Protein AF-A0A7X2TFB9-F1 (afdb_monomer_lite)

Organism: NCBI:txid2605778

Foldseek 3Di:
DPDLVVLVVVLVVQLVCLLVVNHDDLVVSLVSLVVSVVVVSDDPVVSVVSNVSNVVSPVPD

Sequence (61 aa):
MMDKECVREMLNNIVDSWLLGKCVSLSWIRGQIFFAYMIGAITTFEKEELLKRVSESKEVL

Radius of gyration: 11.37 Å; chains: 1; bounding box: 33×18×26 Å

Structure (mmCIF, N/CA/C/O backbone):
data_AF-A0A7X2TFB9-F1
#
_entry.id   AF-A0A7X2TFB9-F1
#
loop_
_atom_site.group_PDB
_atom_site.id
_atom_site.type_symbol
_atom_site.label_atom_id
_atom_site.label_alt_id
_atom_site.label_comp_id
_atom_site.label_asym_id
_atom_site.label_entity_id
_atom_site.label_seq_id
_atom_site.pdbx_PDB_ins_code
_atom_site.Cartn_x
_atom_site.Cartn_y
_atom_site.Cartn_z
_atom_site.occupancy
_atom_site.B_iso_or_equiv
_atom_site.auth_seq_id
_atom_site.auth_comp_id
_atom_site.auth_asym_id
_atom_site.auth_atom_id
_atom_site.pdbx_PDB_model_num
ATOM 1 N N . MET A 1 1 ? 22.595 -6.385 -7.593 1.00 54.31 1 MET A N 1
ATOM 2 C CA . MET A 1 1 ? 21.258 -5.864 -7.951 1.00 54.31 1 MET A CA 1
ATOM 3 C C . MET A 1 1 ? 20.350 -6.215 -6.784 1.00 54.31 1 MET A C 1
ATOM 5 O O . MET A 1 1 ? 20.417 -7.356 -6.354 1.00 54.31 1 MET A O 1
ATOM 9 N N . MET A 1 2 ? 19.662 -5.245 -6.175 1.00 59.81 2 MET A N 1
ATOM 10 C CA . MET A 1 2 ? 18.837 -5.508 -4.986 1.00 59.81 2 MET A CA 1
ATOM 11 C C . MET A 1 2 ? 17.730 -6.490 -5.368 1.00 59.81 2 MET A C 1
ATOM 13 O O . MET A 1 2 ? 17.092 -6.304 -6.406 1.00 59.81 2 MET A O 1
ATOM 17 N N . ASP A 1 3 ? 17.561 -7.548 -4.581 1.00 78.12 3 ASP A N 1
ATOM 18 C CA . ASP A 1 3 ? 16.545 -8.553 -4.856 1.00 78.12 3 ASP A CA 1
ATOM 19 C C . ASP A 1 3 ? 15.164 -7.929 -4.635 1.00 78.12 3 ASP A C 1
ATOM 21 O O . ASP A 1 3 ? 14.807 -7.531 -3.523 1.00 78.12 3 ASP A O 1
ATOM 25 N N . LYS A 1 4 ? 14.410 -7.765 -5.724 1.00 72.81 4 LYS A N 1
ATOM 26 C CA . LYS A 1 4 ? 13.085 -7.141 -5.688 1.00 72.81 4 LYS A CA 1
ATOM 27 C C . LYS A 1 4 ? 12.108 -7.962 -4.845 1.00 72.81 4 LYS A C 1
ATOM 29 O O . LYS A 1 4 ? 11.194 -7.378 -4.267 1.00 72.81 4 LYS A O 1
ATOM 34 N N . GLU A 1 5 ? 12.322 -9.275 -4.727 1.00 79.56 5 GLU A N 1
ATOM 35 C CA . GLU A 1 5 ? 11.511 -10.133 -3.861 1.00 79.56 5 GLU A CA 1
ATOM 36 C C . GLU A 1 5 ? 11.736 -9.809 -2.384 1.00 79.56 5 GLU A C 1
ATOM 38 O O . GLU A 1 5 ? 10.771 -9.617 -1.648 1.00 79.56 5 GLU A O 1
ATOM 43 N N . CYS A 1 6 ? 12.993 -9.603 -1.984 1.00 83.88 6 CYS A N 1
ATOM 44 C CA . CYS A 1 6 ? 13.347 -9.201 -0.621 1.00 83.88 6 CYS A CA 1
ATOM 45 C C . CYS A 1 6 ? 12.697 -7.861 -0.228 1.00 83.88 6 CYS A C 1
ATOM 47 O O . CYS A 1 6 ? 12.159 -7.716 0.871 1.00 83.88 6 CYS A O 1
ATOM 49 N N . VAL A 1 7 ? 12.666 -6.885 -1.144 1.00 83.00 7 VAL A N 1
ATOM 50 C CA . VAL A 1 7 ? 12.001 -5.591 -0.897 1.00 83.00 7 VAL A CA 1
ATOM 51 C C . VAL A 1 7 ? 10.486 -5.760 -0.726 1.00 83.00 7 VAL A C 1
ATOM 53 O O . VAL A 1 7 ? 9.893 -5.144 0.163 1.00 83.00 7 VAL A O 1
ATOM 56 N N . ARG A 1 8 ? 9.851 -6.610 -1.543 1.00 83.38 8 ARG A N 1
ATOM 57 C CA . ARG A 1 8 ? 8.412 -6.902 -1.447 1.00 83.38 8 ARG A CA 1
ATOM 58 C C . ARG A 1 8 ? 8.062 -7.614 -0.137 1.00 83.38 8 ARG A C 1
ATOM 60 O O . ARG A 1 8 ? 7.070 -7.261 0.500 1.00 83.38 8 ARG A O 1
ATOM 67 N N . GLU A 1 9 ? 8.862 -8.589 0.279 1.00 87.25 9 GLU A N 1
ATOM 68 C CA . GLU A 1 9 ? 8.665 -9.307 1.542 1.00 87.25 9 GLU A CA 1
ATOM 69 C C . GLU A 1 9 ? 8.828 -8.366 2.746 1.00 87.25 9 GLU A C 1
ATOM 71 O O . GLU A 1 9 ? 7.971 -8.317 3.630 1.00 87.25 9 GLU A O 1
ATOM 76 N N . MET A 1 10 ? 9.867 -7.525 2.729 1.00 88.00 10 MET A N 1
ATOM 77 C CA . MET A 1 10 ? 10.091 -6.502 3.753 1.00 88.00 10 MET A CA 1
ATOM 78 C C . MET A 1 10 ? 8.903 -5.537 3.881 1.00 88.00 10 MET A C 1
ATOM 80 O O . MET A 1 10 ? 8.485 -5.225 4.996 1.00 88.00 10 MET A O 1
ATOM 84 N N . LEU A 1 11 ? 8.332 -5.080 2.761 1.00 89.19 11 LEU A N 1
ATOM 85 C CA . LEU A 1 11 ? 7.150 -4.209 2.765 1.00 89.19 11 LEU A CA 1
ATOM 86 C C . LEU A 1 11 ? 5.934 -4.877 3.389 1.00 89.19 11 LEU A C 1
ATOM 88 O O . LEU A 1 11 ? 5.264 -4.249 4.207 1.00 89.19 11 LEU A O 1
ATOM 92 N N . ASN A 1 12 ? 5.666 -6.134 3.035 1.00 87.00 12 ASN A N 1
ATOM 93 C CA . ASN A 1 12 ? 4.557 -6.874 3.631 1.00 87.00 12 ASN A CA 1
ATOM 94 C C . ASN A 1 12 ? 4.746 -7.020 5.144 1.00 87.00 12 ASN A C 1
ATOM 96 O O . ASN A 1 12 ? 3.836 -6.682 5.893 1.00 87.00 12 ASN A O 1
ATOM 100 N N . ASN A 1 13 ? 5.953 -7.358 5.605 1.00 89.31 13 ASN A N 1
ATOM 101 C CA . ASN A 1 13 ? 6.258 -7.444 7.037 1.00 89.31 13 ASN A CA 1
ATOM 102 C C . ASN A 1 13 ? 6.072 -6.105 7.776 1.00 89.31 13 ASN A C 1
ATOM 104 O O . ASN A 1 13 ? 5.595 -6.079 8.916 1.00 89.31 13 ASN A O 1
ATOM 108 N N . ILE A 1 14 ? 6.432 -4.981 7.144 1.00 88.44 14 ILE A N 1
ATOM 109 C CA . ILE A 1 14 ? 6.224 -3.634 7.702 1.00 88.44 14 ILE A CA 1
ATOM 110 C C . ILE A 1 14 ? 4.730 -3.319 7.811 1.00 88.44 14 ILE A C 1
ATOM 112 O O . ILE A 1 14 ? 4.281 -2.835 8.854 1.00 88.44 14 ILE A O 1
ATOM 116 N N . VAL A 1 15 ? 3.967 -3.595 6.750 1.00 86.31 15 VAL A N 1
ATOM 117 C CA . VAL A 1 15 ? 2.515 -3.388 6.732 1.00 86.31 15 VAL A CA 1
ATOM 118 C C . VAL A 1 15 ? 1.843 -4.277 7.773 1.00 86.31 15 VAL A C 1
ATOM 120 O O . VAL A 1 15 ? 1.087 -3.767 8.590 1.00 86.31 15 VAL A O 1
ATOM 123 N N . ASP A 1 16 ? 2.180 -5.559 7.851 1.00 87.25 16 ASP A N 1
ATOM 124 C CA . ASP A 1 16 ? 1.611 -6.476 8.843 1.00 87.25 16 ASP A CA 1
ATOM 125 C C . ASP A 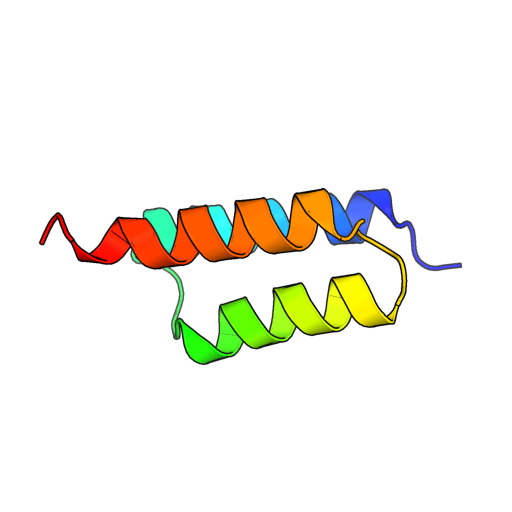1 16 ? 1.970 -6.059 10.279 1.00 87.25 16 ASP A C 1
ATOM 127 O O . ASP A 1 16 ? 1.123 -6.078 11.173 1.00 87.25 16 ASP A O 1
ATOM 131 N N . SER A 1 17 ? 3.194 -5.572 10.510 1.00 85.88 17 SER A N 1
ATOM 132 C CA . SER A 1 17 ? 3.587 -5.010 11.811 1.00 85.88 17 SER A CA 1
ATOM 133 C C . SER A 1 17 ? 2.754 -3.785 12.197 1.00 85.88 17 SER A C 1
ATOM 135 O O . SER A 1 17 ? 2.479 -3.575 13.379 1.00 85.88 17 SER A O 1
ATOM 137 N N . TRP A 1 18 ? 2.341 -2.973 11.222 1.00 85.50 18 TRP A N 1
ATOM 138 C CA . TRP A 1 18 ? 1.408 -1.868 11.442 1.00 85.50 18 TRP A CA 1
ATOM 139 C C . TRP A 1 18 ? 0.006 -2.352 11.789 1.00 85.50 18 TRP A C 1
ATOM 141 O O . TRP A 1 18 ? -0.564 -1.857 12.759 1.00 85.50 18 TRP A O 1
ATOM 151 N N . LEU A 1 19 ? -0.507 -3.354 11.067 1.00 79.69 19 LEU A N 1
ATOM 152 C CA . LEU A 1 19 ? -1.804 -3.979 11.361 1.00 79.69 19 LEU A CA 1
ATOM 153 C C . LEU A 1 19 ? -1.856 -4.543 12.788 1.00 79.69 19 LEU A C 1
ATOM 155 O O . LEU A 1 19 ? -2.891 -4.493 13.442 1.00 79.69 19 LEU A O 1
ATOM 159 N N . LEU A 1 20 ? -0.723 -5.035 13.291 1.00 84.88 20 LEU A N 1
ATOM 160 C CA . LEU A 1 20 ? -0.578 -5.556 14.652 1.00 84.88 20 LEU A CA 1
ATOM 161 C C . LEU A 1 20 ? -0.315 -4.471 15.716 1.00 84.88 20 LEU A C 1
ATOM 163 O O . LEU A 1 20 ? -0.055 -4.811 16.870 1.00 84.88 20 LEU A O 1
ATOM 167 N N . GLY A 1 21 ? -0.317 -3.184 15.350 1.00 80.81 21 GLY A N 1
ATOM 168 C CA . GLY A 1 21 ? -0.044 -2.072 16.270 1.00 80.81 21 GLY A CA 1
ATOM 169 C C . GLY A 1 21 ? 1.406 -1.996 16.768 1.00 80.81 21 GLY A C 1
ATOM 170 O O . GLY A 1 21 ? 1.684 -1.321 17.756 1.00 80.81 21 GLY A O 1
ATOM 171 N N . LYS A 1 22 ? 2.344 -2.688 16.108 1.00 78.38 22 LYS A N 1
ATOM 172 C CA . LYS A 1 22 ? 3.766 -2.759 16.497 1.00 78.38 22 LYS A CA 1
ATOM 173 C C . LYS A 1 22 ? 4.646 -1.733 15.779 1.00 78.38 22 LYS A C 1
ATOM 175 O O . LYS A 1 22 ? 5.805 -1.563 16.150 1.00 78.38 22 LYS A O 1
ATOM 180 N N . CYS A 1 23 ? 4.135 -1.082 14.732 1.00 68.31 23 CYS A N 1
ATOM 181 C CA . CYS A 1 23 ? 4.898 -0.149 13.902 1.00 68.31 23 CYS A CA 1
ATOM 182 C C . CYS A 1 23 ? 4.607 1.322 14.250 1.00 68.31 23 CYS A C 1
ATOM 184 O O . CYS A 1 23 ? 3.501 1.689 14.636 1.00 68.31 23 CYS A O 1
ATOM 186 N N . VAL A 1 24 ? 5.627 2.172 14.100 1.00 69.44 24 VAL A N 1
ATOM 187 C CA . VAL A 1 24 ? 5.752 3.446 14.829 1.00 69.44 24 VAL A CA 1
ATOM 188 C C . VAL A 1 24 ? 5.031 4.620 14.151 1.00 69.44 24 VAL A C 1
ATOM 190 O O . VAL A 1 24 ? 4.670 5.585 14.820 1.00 69.44 24 VAL A O 1
ATOM 193 N N . SER A 1 25 ? 4.810 4.585 12.829 1.00 84.75 25 SER A N 1
ATOM 194 C CA . SER A 1 25 ? 4.178 5.711 12.123 1.00 84.75 25 SER A CA 1
ATOM 195 C C . SER A 1 25 ? 3.617 5.361 10.745 1.00 84.75 25 SER A C 1
ATOM 197 O O . SER A 1 25 ? 4.336 4.894 9.860 1.00 84.75 25 SER A O 1
ATOM 199 N N . LEU A 1 26 ? 2.351 5.730 10.531 1.00 84.75 26 LEU A N 1
ATOM 200 C CA . LEU A 1 26 ? 1.661 5.674 9.241 1.00 84.75 26 LEU A CA 1
ATOM 201 C C . LEU A 1 26 ? 2.440 6.396 8.132 1.00 84.75 26 LEU A C 1
ATOM 203 O O . LEU A 1 26 ? 2.594 5.877 7.028 1.00 84.75 26 LEU A O 1
ATOM 207 N N . SER A 1 27 ? 2.947 7.596 8.427 1.00 88.25 27 SER A N 1
ATOM 208 C CA . SER A 1 27 ? 3.694 8.405 7.459 1.00 88.25 27 SER A CA 1
ATOM 209 C C . SER A 1 27 ? 4.999 7.728 7.047 1.00 88.25 27 SER A C 1
ATOM 211 O O . SER A 1 27 ? 5.381 7.790 5.880 1.00 88.25 27 SER A O 1
ATOM 213 N N . TRP A 1 28 ? 5.656 7.038 7.985 1.00 89.12 28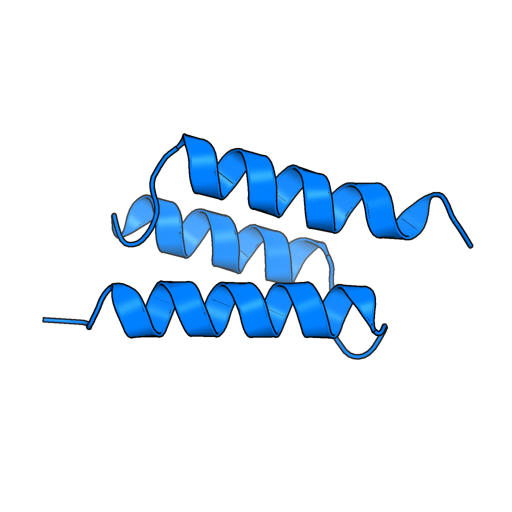 TRP A N 1
ATOM 214 C CA . TRP A 1 28 ? 6.879 6.294 7.699 1.00 89.12 28 TRP A CA 1
ATOM 215 C C . TRP A 1 28 ? 6.605 5.094 6.785 1.00 89.12 28 TRP A C 1
ATOM 217 O O . TRP A 1 28 ? 7.287 4.937 5.776 1.00 89.12 28 TRP A O 1
ATOM 227 N N . ILE A 1 29 ? 5.555 4.312 7.066 1.00 90.38 29 ILE A N 1
ATOM 228 C CA . ILE A 1 29 ? 5.148 3.157 6.242 1.00 90.38 29 ILE A CA 1
ATOM 229 C C . ILE A 1 29 ? 4.793 3.593 4.821 1.00 90.38 29 ILE A C 1
ATOM 231 O O . ILE A 1 29 ? 5.263 2.999 3.851 1.00 90.38 29 ILE A O 1
ATOM 235 N N . ARG A 1 30 ? 4.020 4.679 4.686 1.00 92.00 30 ARG A N 1
ATOM 236 C CA . ARG A 1 30 ? 3.715 5.274 3.377 1.00 92.00 30 ARG A CA 1
ATOM 237 C C . ARG A 1 30 ? 5.000 5.647 2.636 1.00 92.00 30 ARG A C 1
ATOM 239 O O . ARG A 1 30 ? 5.125 5.326 1.459 1.00 92.00 30 ARG A O 1
ATOM 246 N N . GLY A 1 31 ? 5.971 6.246 3.329 1.00 92.62 31 GLY A N 1
ATOM 247 C CA . GLY A 1 31 ? 7.294 6.547 2.776 1.00 92.62 31 GLY A CA 1
ATOM 248 C C . GLY A 1 31 ? 8.019 5.314 2.223 1.00 92.62 31 GLY A C 1
ATOM 249 O O . GLY A 1 31 ? 8.543 5.375 1.113 1.00 92.62 31 GLY A O 1
ATOM 250 N N . GLN A 1 32 ? 7.985 4.185 2.940 1.00 91.88 32 GLN A N 1
ATOM 251 C CA . GLN A 1 32 ? 8.589 2.927 2.473 1.00 91.88 32 GLN A CA 1
ATOM 252 C C . GLN A 1 32 ? 7.899 2.387 1.213 1.00 91.88 32 GLN A C 1
ATOM 254 O O . GLN A 1 32 ? 8.575 1.996 0.261 1.00 91.88 32 GLN A O 1
ATOM 259 N N . ILE A 1 33 ? 6.562 2.428 1.167 1.00 93.50 33 ILE A N 1
ATOM 260 C CA . ILE A 1 33 ? 5.782 2.013 -0.011 1.00 93.50 33 ILE A CA 1
ATOM 261 C C . ILE A 1 33 ? 6.136 2.879 -1.230 1.00 93.50 33 ILE A C 1
ATOM 263 O O . ILE A 1 33 ? 6.396 2.353 -2.314 1.00 93.50 33 ILE A O 1
ATOM 267 N N . PHE A 1 34 ? 6.206 4.205 -1.062 1.00 94.12 34 PHE A N 1
ATOM 268 C CA . PHE A 1 34 ? 6.609 5.111 -2.142 1.00 94.12 34 PHE A CA 1
ATOM 269 C C . PHE A 1 34 ? 8.044 4.861 -2.606 1.00 94.12 34 PHE A C 1
ATOM 271 O O . PHE A 1 34 ? 8.294 4.832 -3.810 1.00 94.12 34 PHE A O 1
ATOM 278 N N . PHE A 1 35 ? 8.978 4.646 -1.679 1.00 91.62 35 PHE A N 1
ATOM 279 C CA . PHE A 1 35 ? 10.368 4.350 -2.016 1.00 91.62 35 PHE A CA 1
ATOM 280 C C . PHE A 1 35 ? 10.489 3.075 -2.858 1.00 91.62 35 PHE A C 1
ATOM 282 O O . PHE A 1 35 ? 11.126 3.091 -3.911 1.00 91.62 35 PHE A O 1
ATOM 289 N N . ALA A 1 36 ? 9.809 2.002 -2.451 1.00 92.19 36 ALA A N 1
ATOM 290 C CA . ALA A 1 36 ? 9.798 0.737 -3.177 1.00 92.19 36 ALA A CA 1
ATOM 291 C C . ALA A 1 36 ? 9.237 0.862 -4.600 1.00 92.19 36 ALA A C 1
ATOM 293 O O . ALA A 1 36 ? 9.755 0.251 -5.538 1.00 92.19 36 ALA A O 1
ATOM 294 N N . TYR A 1 37 ? 8.202 1.686 -4.770 1.00 93.94 37 TYR A N 1
ATOM 295 C CA . TYR A 1 37 ? 7.663 2.011 -6.085 1.00 93.94 37 TYR A CA 1
ATOM 296 C C . TYR A 1 37 ? 8.679 2.792 -6.936 1.00 93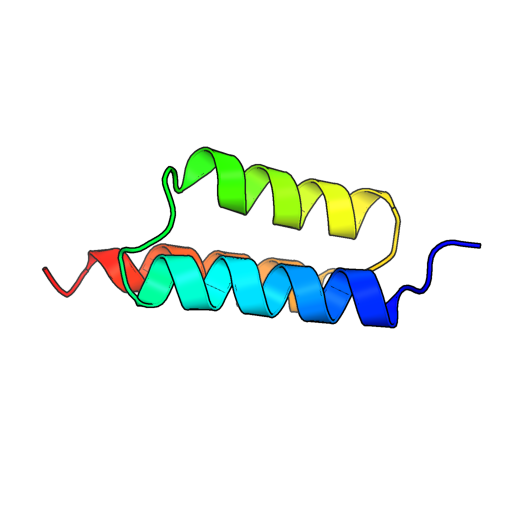.94 37 TYR A C 1
ATOM 298 O O . TYR A 1 37 ? 8.907 2.436 -8.090 1.00 93.94 37 TYR A O 1
ATOM 306 N N . MET A 1 38 ? 9.352 3.803 -6.367 1.00 93.38 38 MET A N 1
ATOM 307 C CA . MET A 1 38 ? 10.345 4.614 -7.093 1.00 93.38 38 MET A CA 1
ATOM 308 C C . MET A 1 38 ? 11.538 3.799 -7.601 1.00 93.38 38 MET A C 1
ATOM 310 O O . MET A 1 38 ? 12.041 4.071 -8.688 1.00 93.38 38 MET A O 1
ATOM 314 N N . ILE A 1 39 ? 11.980 2.789 -6.848 1.00 89.38 39 ILE A N 1
ATOM 315 C CA . ILE A 1 39 ? 13.077 1.904 -7.275 1.00 89.38 39 ILE A CA 1
ATOM 316 C C . ILE A 1 39 ? 12.604 0.755 -8.187 1.00 89.38 39 ILE A C 1
ATOM 318 O O . ILE A 1 39 ? 13.398 -0.108 -8.563 1.00 89.38 39 ILE A O 1
ATOM 322 N N . GLY A 1 40 ? 11.312 0.716 -8.536 1.00 88.81 40 GLY A N 1
ATOM 323 C CA . GLY A 1 40 ? 10.721 -0.312 -9.394 1.00 88.81 40 GLY A CA 1
ATOM 324 C C . GLY A 1 40 ? 10.731 -1.713 -8.776 1.00 88.81 40 GLY A C 1
ATOM 325 O O . GLY A 1 40 ? 10.840 -2.703 -9.511 1.00 88.81 40 GLY A O 1
ATOM 326 N N . ALA A 1 41 ? 10.685 -1.799 -7.442 1.00 88.62 41 ALA A N 1
ATOM 327 C CA . ALA A 1 41 ? 10.568 -3.061 -6.712 1.00 88.62 41 ALA A CA 1
ATOM 328 C C . ALA A 1 41 ? 9.116 -3.557 -6.648 1.00 88.62 41 ALA A C 1
ATOM 330 O O . ALA A 1 41 ? 8.889 -4.762 -6.637 1.00 88.62 41 ALA A O 1
ATOM 331 N N . ILE A 1 42 ? 8.152 -2.633 -6.663 1.00 91.19 42 ILE A N 1
ATOM 332 C CA . ILE A 1 42 ? 6.717 -2.926 -6.723 1.00 91.19 42 ILE A CA 1
ATOM 333 C C . ILE A 1 42 ? 6.056 -2.164 -7.876 1.00 91.19 42 ILE A C 1
ATOM 335 O O . ILE A 1 42 ? 6.525 -1.110 -8.309 1.00 91.19 42 ILE A O 1
ATOM 339 N N . THR A 1 43 ? 4.953 -2.707 -8.370 1.00 93.50 43 THR A N 1
ATOM 340 C CA . THR A 1 43 ? 4.101 -2.128 -9.410 1.00 93.50 43 THR A CA 1
ATOM 341 C C . THR A 1 43 ? 3.190 -1.031 -8.854 1.00 93.50 43 THR A C 1
ATOM 343 O O . THR A 1 43 ? 3.005 -0.885 -7.643 1.00 93.50 43 THR A O 1
ATOM 346 N N . THR A 1 44 ? 2.570 -0.261 -9.752 1.00 95.12 44 THR A N 1
ATOM 347 C CA . THR A 1 44 ? 1.557 0.742 -9.385 1.00 95.12 44 THR A CA 1
ATOM 348 C C . THR A 1 44 ? 0.379 0.1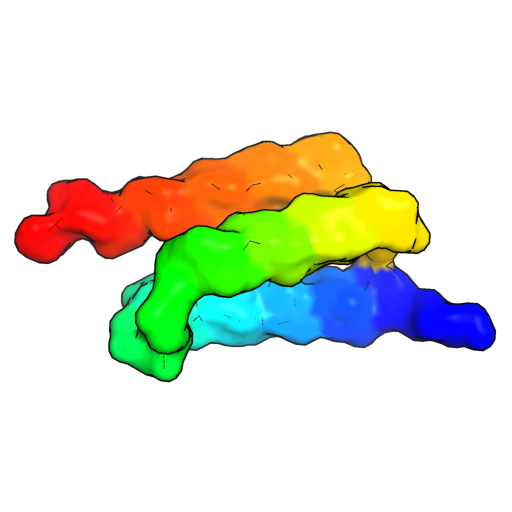19 -8.636 1.00 95.12 44 THR A C 1
ATOM 350 O O . THR A 1 44 ? -0.074 0.695 -7.651 1.00 95.12 44 THR A O 1
ATOM 353 N N . PHE A 1 45 ? -0.068 -1.066 -9.066 1.00 93.56 45 PHE A N 1
ATOM 354 C CA . PHE A 1 45 ? -1.164 -1.801 -8.434 1.00 93.56 45 PHE A CA 1
ATOM 355 C C . PHE A 1 45 ? -0.820 -2.203 -6.993 1.00 93.56 45 PHE A C 1
ATOM 357 O O . PHE A 1 45 ? -1.559 -1.873 -6.070 1.00 93.56 45 PHE A O 1
ATOM 364 N N . GLU A 1 46 ? 0.346 -2.825 -6.780 1.00 93.00 46 GLU A N 1
ATOM 365 C CA . GLU A 1 46 ? 0.808 -3.228 -5.441 1.00 93.00 46 GLU A CA 1
ATOM 366 C C . GLU A 1 46 ? 0.945 -2.027 -4.498 1.00 93.00 46 GLU A C 1
ATOM 368 O O . GLU A 1 46 ? 0.555 -2.091 -3.334 1.00 93.00 46 GLU A O 1
ATOM 373 N N . LYS A 1 47 ? 1.458 -0.897 -5.002 1.00 94.50 47 LYS A N 1
ATOM 374 C CA . LYS A 1 47 ? 1.551 0.350 -4.232 1.00 94.50 47 LYS A CA 1
ATOM 375 C C . LYS A 1 47 ? 0.171 0.808 -3.742 1.00 94.50 47 LYS A C 1
ATOM 377 O O . LYS A 1 47 ? 0.033 1.174 -2.577 1.00 94.50 47 LYS A O 1
ATOM 382 N N . GLU A 1 48 ? -0.836 0.821 -4.612 1.00 94.88 48 GLU A N 1
ATOM 383 C CA . GLU A 1 48 ? -2.194 1.262 -4.260 1.00 94.88 48 GLU A CA 1
ATOM 384 C C . GLU A 1 48 ? -2.880 0.311 -3.274 1.00 94.88 48 GLU A C 1
ATOM 386 O O . GLU A 1 48 ? -3.487 0.773 -2.306 1.00 94.88 48 GLU A O 1
ATOM 391 N N . GLU A 1 49 ? -2.715 -1.001 -3.454 1.00 93.38 49 GLU A N 1
ATOM 392 C CA . GLU A 1 49 ? -3.251 -2.008 -2.535 1.00 93.38 49 GLU A CA 1
ATOM 393 C C . GLU A 1 49 ? -2.640 -1.880 -1.128 1.00 93.38 49 GLU A C 1
ATOM 395 O O . GLU A 1 49 ? -3.366 -1.830 -0.131 1.00 93.38 49 GLU A O 1
ATOM 400 N N . LEU A 1 50 ? -1.311 -1.738 -1.033 1.00 92.19 50 LEU A N 1
ATOM 401 C CA . LEU A 1 50 ? -0.622 -1.558 0.249 1.00 92.19 50 LEU A CA 1
ATOM 402 C C . LEU A 1 50 ? -1.055 -0.258 0.944 1.00 92.19 50 LEU A C 1
ATOM 404 O O . LEU A 1 50 ? -1.307 -0.256 2.149 1.00 92.19 50 LEU A O 1
ATOM 408 N N . LEU A 1 51 ? -1.197 0.848 0.204 1.00 92.19 51 LEU A N 1
ATOM 409 C CA . LEU A 1 51 ? -1.679 2.118 0.766 1.00 92.19 51 LEU A CA 1
ATOM 410 C C . LEU A 1 51 ? -3.114 2.018 1.296 1.00 92.19 51 LEU A C 1
ATOM 412 O O . LEU A 1 51 ? -3.422 2.623 2.331 1.00 92.19 51 LEU A O 1
ATOM 416 N N . LYS A 1 52 ? -3.972 1.252 0.612 1.00 91.12 52 LYS A N 1
ATO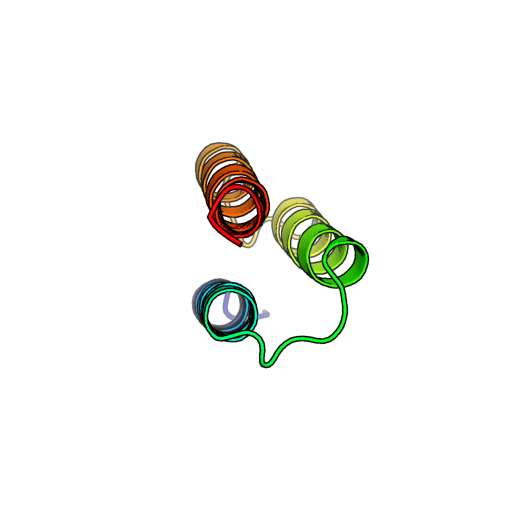M 417 C CA . LYS A 1 52 ? -5.338 0.963 1.055 1.00 91.12 52 LYS A CA 1
ATOM 418 C C . LYS A 1 52 ? -5.330 0.159 2.357 1.00 91.12 52 LYS A C 1
ATOM 420 O O . LYS A 1 52 ? -5.864 0.645 3.353 1.00 91.12 52 LYS A O 1
ATOM 425 N N . ARG A 1 53 ? -4.620 -0.978 2.392 1.00 89.12 53 ARG A N 1
ATOM 426 C CA . ARG A 1 53 ? -4.495 -1.844 3.585 1.00 89.12 53 ARG A CA 1
ATOM 427 C C . ARG A 1 53 ? -4.060 -1.069 4.827 1.00 89.12 53 ARG A C 1
ATOM 429 O O . ARG A 1 53 ? -4.651 -1.229 5.886 1.00 89.12 53 ARG A O 1
ATOM 436 N N . VAL A 1 54 ? -3.052 -0.206 4.689 1.00 88.00 54 VAL A N 1
ATOM 437 C CA . VAL A 1 54 ? -2.497 0.584 5.800 1.00 88.00 54 VAL A CA 1
ATOM 438 C C . VAL A 1 54 ? -3.469 1.682 6.280 1.00 88.00 54 VAL A C 1
ATOM 440 O O . VAL A 1 54 ? -3.411 2.087 7.445 1.00 88.00 54 VAL A O 1
ATOM 443 N N . SER A 1 55 ? -4.354 2.177 5.406 1.00 82.75 55 SER A N 1
ATOM 444 C CA . SER A 1 55 ? -5.319 3.238 5.733 1.00 82.75 55 SER A CA 1
ATOM 445 C C . SER A 1 55 ? -6.601 2.701 6.385 1.00 82.75 55 SER A C 1
ATOM 447 O O . SER A 1 55 ? -7.113 3.342 7.296 1.00 82.75 55 SER A O 1
ATOM 449 N N . GLU A 1 56 ? -7.074 1.516 5.986 1.00 76.19 56 GLU A N 1
ATOM 450 C CA . GLU A 1 56 ? -8.294 0.887 6.531 1.00 76.19 56 GLU A CA 1
ATOM 451 C C . GLU A 1 56 ? -8.129 0.396 7.984 1.00 76.19 56 GLU A C 1
ATOM 453 O O . GLU A 1 56 ? -9.100 0.286 8.726 1.00 76.19 56 GLU A O 1
ATOM 458 N N . SER A 1 57 ? -6.899 0.159 8.452 1.00 63.84 57 SER A N 1
ATOM 459 C CA . SER A 1 57 ? -6.645 -0.411 9.791 1.00 63.84 57 SER A CA 1
ATOM 460 C C . SER A 1 57 ? -6.978 0.508 10.965 1.00 63.84 57 SER A C 1
ATOM 462 O O . SER A 1 57 ? -6.962 0.052 12.105 1.00 63.84 57 SER A O 1
ATOM 464 N N . LYS A 1 58 ? -7.226 1.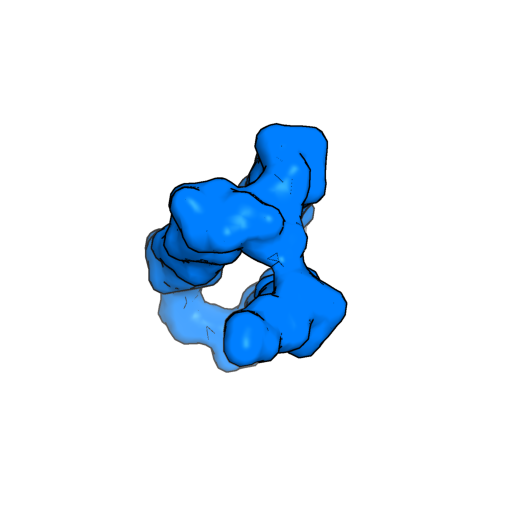800 10.721 1.00 56.16 58 LYS A N 1
ATOM 465 C CA . LYS A 1 58 ? -7.536 2.774 11.778 1.00 56.16 58 LYS A CA 1
ATOM 466 C C . LYS A 1 58 ? -9.021 3.087 11.936 1.00 56.16 58 LYS A C 1
ATOM 468 O O . LYS A 1 58 ? -9.358 3.769 12.893 1.00 56.16 58 LYS A O 1
ATOM 473 N N . GLU A 1 59 ? -9.897 2.593 11.063 1.00 51.94 59 GLU A N 1
ATOM 474 C CA . GLU A 1 59 ? -11.344 2.824 11.211 1.00 51.94 59 GLU A CA 1
ATOM 475 C C . GLU A 1 59 ? -12.023 1.848 12.191 1.00 51.94 59 GLU A C 1
ATOM 477 O O . GLU A 1 59 ? -13.217 1.966 12.442 1.00 51.94 59 GLU A O 1
ATOM 482 N N . VAL A 1 60 ? -11.276 0.900 12.776 1.00 49.31 60 VAL A N 1
ATOM 483 C CA . VAL A 1 60 ? -11.815 -0.163 13.652 1.00 49.31 60 VAL A CA 1
ATOM 484 C C . VAL A 1 60 ? -11.432 0.022 15.137 1.00 49.31 60 VAL A C 1
ATOM 486 O O . VAL A 1 60 ? -11.666 -0.874 15.943 1.00 49.31 60 VAL A O 1
ATOM 489 N N . LEU A 1 61 ? -10.864 1.169 15.533 1.00 41.69 61 LEU A N 1
ATOM 490 C CA . LEU A 1 61 ? -10.529 1.474 16.936 1.00 41.69 61 LEU A CA 1
ATOM 491 C C . LEU A 1 61 ? -11.278 2.696 17.465 1.00 41.69 61 LEU A C 1
ATOM 493 O O . LEU A 1 61 ? -11.170 3.767 16.829 1.00 41.69 61 LEU A O 1
#

pLDDT: mean 83.5, std 12.41, range [41.69, 95.12]

Secondary structure (DSSP, 8-state):
---HHHHHHHHHHHHHHHHTT-SS-HHHHHHHHHHHHHTTSS-HHHHHHHHHHHHHTTTT-